Protein AF-A0A8J8E5S7-F1 (afdb_monomer_lite)

Radius of gyration: 12.65 Å; chains: 1; bounding box: 35×21×27 Å

Structure (mmCIF, N/CA/C/O backbone):
data_AF-A0A8J8E5S7-F1
#
_entry.id   AF-A0A8J8E5S7-F1
#
loop_
_atom_site.group_PDB
_atom_site.id
_atom_site.type_symbol
_atom_site.label_atom_id
_atom_site.label_alt_id
_atom_site.label_comp_id
_atom_site.label_asym_id
_atom_site.label_entity_id
_atom_site.label_seq_id
_atom_site.pdbx_PDB_ins_code
_atom_site.Cartn_x
_atom_site.Cartn_y
_atom_site.Cartn_z
_atom_site.occupancy
_atom_site.B_iso_or_equiv
_atom_site.auth_seq_id
_atom_site.auth_comp_id
_atom_site.auth_asym_id
_atom_site.auth_atom_id
_atom_site.pdbx_PDB_model_num
ATOM 1 N N . MET A 1 1 ? -22.384 -9.031 16.168 1.00 39.47 1 MET A N 1
ATOM 2 C CA . MET A 1 1 ? -21.645 -7.760 16.043 1.00 39.47 1 MET A CA 1
ATOM 3 C C . MET A 1 1 ? -20.718 -7.921 14.860 1.00 39.47 1 MET A C 1
ATOM 5 O O . MET A 1 1 ? -19.703 -8.596 14.992 1.00 39.47 1 MET A O 1
ATOM 9 N N . GLU A 1 2 ? -21.116 -7.423 13.691 1.00 53.06 2 GLU A N 1
ATOM 10 C CA . GLU A 1 2 ? -20.167 -7.255 12.589 1.00 53.06 2 GLU A CA 1
ATOM 11 C C . GLU A 1 2 ? -19.082 -6.313 13.110 1.00 53.06 2 GLU A C 1
ATOM 13 O O . GLU A 1 2 ? -19.383 -5.214 13.570 1.00 53.06 2 GLU A O 1
ATOM 18 N N . ARG A 1 3 ? -17.837 -6.792 13.191 1.00 63.19 3 ARG A N 1
ATOM 19 C CA . ARG A 1 3 ? -16.714 -5.905 13.492 1.00 63.19 3 ARG A CA 1
ATOM 20 C C . ARG A 1 3 ? -16.638 -4.943 12.315 1.00 63.19 3 ARG A C 1
ATOM 22 O O . ARG A 1 3 ? -16.403 -5.408 11.203 1.00 63.19 3 ARG A O 1
ATOM 29 N N . GLU A 1 4 ? -16.880 -3.658 12.545 1.00 69.62 4 GLU A N 1
ATOM 30 C CA . GLU A 1 4 ? -16.636 -2.636 11.529 1.00 69.62 4 GLU A CA 1
ATOM 31 C C . GLU A 1 4 ? -15.169 -2.757 11.102 1.00 69.62 4 GLU A C 1
ATOM 33 O O . GLU A 1 4 ? -14.251 -2.597 11.907 1.00 69.62 4 GLU A O 1
ATOM 38 N N . LEU A 1 5 ? -14.957 -3.181 9.855 1.00 78.38 5 LEU A N 1
ATOM 39 C CA . LEU A 1 5 ? -13.631 -3.271 9.265 1.00 78.38 5 LEU A CA 1
ATOM 40 C C . LEU A 1 5 ? -13.220 -1.861 8.867 1.00 78.38 5 LEU A C 1
ATOM 42 O O . LEU A 1 5 ? -13.875 -1.241 8.029 1.00 78.38 5 LEU A O 1
ATOM 46 N N . ASN A 1 6 ? -12.128 -1.370 9.446 1.00 86.56 6 ASN A N 1
ATOM 47 C CA . ASN A 1 6 ? -11.572 -0.087 9.045 1.00 86.56 6 ASN A CA 1
ATOM 48 C C . ASN A 1 6 ? -10.737 -0.278 7.784 1.00 86.56 6 ASN A C 1
ATOM 50 O O . ASN A 1 6 ? -9.933 -1.203 7.683 1.00 86.56 6 ASN A O 1
ATOM 54 N N . TYR A 1 7 ? -10.913 0.615 6.822 1.00 89.81 7 TYR A N 1
ATOM 55 C CA . TYR A 1 7 ? -10.145 0.636 5.587 1.00 89.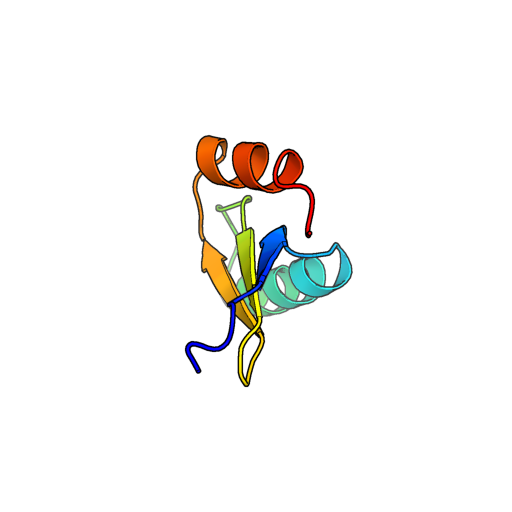81 7 TYR A CA 1
ATOM 56 C C . TYR A 1 7 ? -9.459 1.985 5.442 1.00 89.81 7 TYR A C 1
ATOM 58 O O . TYR A 1 7 ? -10.047 3.038 5.681 1.00 89.81 7 TYR A O 1
ATOM 66 N N . ARG A 1 8 ? -8.191 1.953 5.044 1.00 92.12 8 ARG A N 1
ATOM 67 C CA . ARG A 1 8 ? -7.393 3.160 4.824 1.00 92.12 8 ARG A CA 1
ATOM 68 C C . ARG A 1 8 ? -6.328 2.923 3.770 1.00 92.12 8 ARG A C 1
ATOM 70 O O . ARG A 1 8 ? -6.043 1.791 3.388 1.00 92.12 8 ARG A O 1
ATOM 77 N N . ARG A 1 9 ? -5.690 4.001 3.328 1.00 94.19 9 ARG A N 1
ATOM 78 C CA . ARG A 1 9 ? -4.452 3.903 2.550 1.00 94.19 9 ARG A CA 1
ATOM 79 C C . ARG A 1 9 ? -3.353 3.259 3.397 1.00 94.19 9 ARG A C 1
ATOM 81 O O . ARG A 1 9 ? -3.328 3.424 4.624 1.00 94.19 9 ARG A O 1
ATOM 88 N N . VAL A 1 10 ? -2.434 2.556 2.739 1.00 94.69 10 VAL A N 1
ATOM 89 C CA . VAL A 1 10 ? -1.171 2.184 3.388 1.00 94.69 10 VAL A CA 1
ATOM 90 C C . VAL A 1 10 ? -0.471 3.446 3.892 1.00 94.69 10 VAL A C 1
ATOM 92 O O . VAL A 1 10 ? -0.461 4.481 3.224 1.00 94.69 10 VAL A O 1
ATOM 95 N N . SER A 1 11 ? 0.080 3.370 5.095 1.00 92.62 11 SER A N 1
ATOM 96 C CA . SER A 1 11 ? 0.990 4.391 5.611 1.00 92.62 11 SER A CA 1
ATOM 97 C C . SER A 1 11 ? 2.344 4.294 4.903 1.00 92.62 11 SER A C 1
ATOM 99 O O . SER A 1 11 ? 2.663 3.252 4.330 1.00 92.62 11 SER A O 1
ATOM 101 N N . SER A 1 12 ? 3.172 5.341 4.984 1.00 93.44 12 SER A N 1
ATOM 102 C CA . SER A 1 12 ? 4.510 5.329 4.373 1.00 93.44 12 SER A CA 1
ATOM 103 C C . SER A 1 12 ? 5.358 4.149 4.859 1.00 93.44 12 SER A C 1
ATOM 105 O O . SER A 1 12 ? 5.949 3.449 4.053 1.00 93.44 12 SER A O 1
ATOM 107 N N . TRP A 1 13 ? 5.314 3.846 6.161 1.00 94.25 13 TRP A N 1
ATOM 108 C CA . TRP A 1 13 ? 6.022 2.696 6.729 1.00 94.25 13 TRP A CA 1
ATOM 109 C C . TRP A 1 13 ? 5.541 1.350 6.164 1.00 94.25 13 TRP A C 1
ATOM 111 O O . TRP A 1 13 ? 6.337 0.454 5.898 1.00 94.25 13 TRP A O 1
ATOM 121 N N . GLU A 1 14 ? 4.230 1.175 5.984 1.00 94.94 14 GLU A N 1
ATOM 122 C CA . GLU A 1 14 ? 3.688 -0.053 5.387 1.00 94.94 14 GLU A CA 1
ATOM 123 C C . GLU A 1 14 ? 4.044 -0.161 3.905 1.00 94.94 14 GLU A C 1
ATOM 125 O O . GLU A 1 14 ? 4.314 -1.260 3.428 1.00 94.94 14 GLU A O 1
ATOM 130 N N . TYR A 1 15 ? 4.090 0.967 3.197 1.00 95.94 15 TYR A N 1
ATOM 131 C CA . TYR A 1 15 ? 4.565 1.017 1.821 1.00 95.94 15 TYR A CA 1
ATOM 132 C C . TYR A 1 15 ? 6.040 0.609 1.717 1.00 95.94 15 TYR A C 1
ATOM 134 O O . TYR A 1 15 ? 6.374 -0.208 0.864 1.00 95.94 15 TYR A O 1
ATOM 142 N N . ASP A 1 16 ? 6.899 1.070 2.629 1.00 96.88 16 ASP A N 1
ATOM 143 C CA . ASP A 1 16 ? 8.313 0.676 2.672 1.00 96.88 16 ASP A CA 1
ATOM 144 C C . ASP A 1 16 ? 8.482 -0.836 2.892 1.00 96.88 16 ASP A C 1
ATOM 146 O O . ASP A 1 16 ? 9.348 -1.469 2.285 1.00 96.88 16 ASP A O 1
ATOM 150 N N . LEU A 1 17 ? 7.634 -1.447 3.729 1.00 96.62 17 LEU A N 1
ATOM 151 C CA . LEU A 1 17 ? 7.627 -2.901 3.922 1.00 96.62 17 LEU A CA 1
ATOM 152 C C . LEU A 1 17 ? 7.230 -3.648 2.644 1.00 96.62 17 LEU A C 1
ATOM 154 O O . LEU A 1 17 ? 7.850 -4.660 2.315 1.00 96.62 17 LEU A O 1
ATOM 158 N N . ILE A 1 18 ? 6.219 -3.150 1.926 1.00 96.25 18 ILE A N 1
ATOM 159 C CA . ILE A 1 18 ? 5.777 -3.719 0.646 1.00 96.25 18 ILE A CA 1
ATOM 160 C C . ILE A 1 18 ? 6.893 -3.597 -0.394 1.00 96.25 18 ILE A C 1
ATOM 162 O O . ILE A 1 18 ? 7.213 -4.580 -1.062 1.00 96.25 18 ILE A O 1
ATOM 166 N N . LEU A 1 19 ? 7.513 -2.420 -0.502 1.00 96.62 19 LEU A N 1
ATOM 167 C CA . LEU A 1 19 ? 8.591 -2.153 -1.449 1.00 96.62 19 LEU A CA 1
ATOM 168 C C . LEU A 1 19 ? 9.792 -3.066 -1.185 1.00 96.62 19 LEU A C 1
ATOM 170 O O . LEU A 1 19 ? 10.241 -3.764 -2.090 1.00 96.62 19 LEU A O 1
ATOM 174 N N . ARG A 1 20 ? 10.239 -3.151 0.073 1.00 96.94 20 ARG A N 1
ATOM 175 C CA . ARG A 1 20 ? 11.351 -4.017 0.481 1.00 96.94 20 ARG A CA 1
ATOM 176 C C . ARG A 1 20 ? 11.100 -5.493 0.172 1.00 96.94 20 ARG A C 1
ATOM 178 O O . ARG A 1 20 ? 12.045 -6.225 -0.118 1.00 96.94 20 ARG A O 1
ATOM 185 N N . GLU A 1 21 ? 9.859 -5.961 0.295 1.00 97.62 21 GLU A N 1
ATOM 186 C CA . GLU A 1 21 ? 9.513 -7.338 -0.064 1.00 97.62 21 GLU A CA 1
ATOM 187 C C . GLU A 1 21 ? 9.494 -7.533 -1.583 1.00 97.62 21 GLU A C 1
ATOM 189 O O . GLU A 1 21 ? 10.032 -8.524 -2.071 1.00 97.62 21 GLU A O 1
ATOM 194 N N . ALA A 1 22 ? 8.931 -6.585 -2.334 1.00 97.00 22 ALA A N 1
ATOM 195 C CA . ALA A 1 22 ? 8.842 -6.653 -3.790 1.00 97.00 22 ALA A CA 1
ATOM 196 C C . ALA A 1 22 ? 10.219 -6.607 -4.471 1.00 97.00 22 ALA A C 1
ATOM 198 O O . ALA A 1 22 ? 10.475 -7.405 -5.373 1.00 97.00 22 ALA A O 1
ATOM 199 N N . GLU A 1 23 ? 11.129 -5.755 -3.990 1.00 95.12 23 GLU A N 1
ATOM 200 C CA . GLU A 1 23 ? 12.489 -5.586 -4.525 1.00 95.12 23 GLU A CA 1
ATOM 201 C C . GLU A 1 23 ? 13.327 -6.870 -4.494 1.00 95.12 23 GLU A C 1
ATOM 203 O O . GLU A 1 23 ? 14.251 -7.029 -5.291 1.00 95.12 23 GLU A O 1
ATOM 208 N N . LYS A 1 24 ? 12.977 -7.838 -3.637 1.00 97.50 24 LYS A N 1
ATOM 209 C CA . LYS A 1 24 ? 13.598 -9.173 -3.645 1.00 97.50 24 LYS A CA 1
ATOM 210 C C . LYS A 1 24 ? 13.334 -9.946 -4.9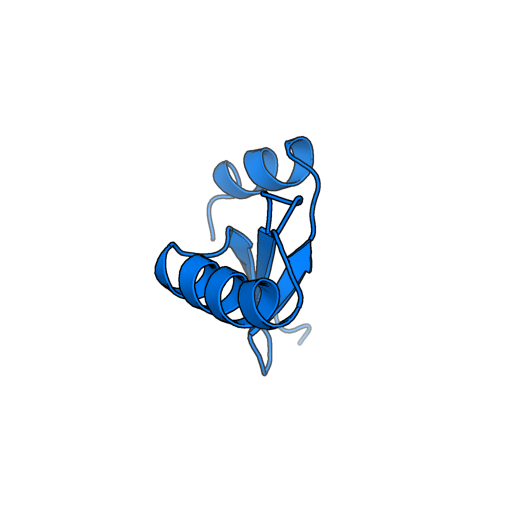39 1.00 97.50 24 LYS A C 1
ATOM 212 O O . LYS A 1 24 ? 14.096 -10.851 -5.268 1.00 97.50 24 LYS A O 1
ATOM 217 N N . TYR A 1 25 ? 12.254 -9.614 -5.642 1.00 97.12 25 TYR A N 1
ATOM 218 C CA . TYR A 1 25 ? 11.778 -10.311 -6.837 1.00 97.12 25 TYR A CA 1
ATOM 219 C C . TYR A 1 25 ? 11.815 -9.432 -8.097 1.00 97.12 25 TYR A C 1
ATOM 221 O O . TYR A 1 25 ? 11.630 -9.948 -9.199 1.00 97.12 25 TYR A O 1
ATOM 229 N N . GLY A 1 26 ? 12.066 -8.126 -7.957 1.00 96.00 26 GLY A N 1
ATOM 230 C CA . GLY A 1 26 ? 12.198 -7.179 -9.062 1.00 96.00 26 GLY A CA 1
ATOM 231 C C . GLY A 1 26 ? 11.585 -5.813 -8.755 1.00 96.00 26 GLY A C 1
ATOM 232 O O . GLY A 1 26 ? 11.290 -5.481 -7.613 1.00 96.00 26 GLY A O 1
ATOM 233 N N . GLU A 1 27 ? 11.385 -5.005 -9.793 1.00 95.62 27 GLU A N 1
ATOM 234 C CA . GLU A 1 27 ? 10.799 -3.670 -9.655 1.00 95.62 27 GLU A CA 1
ATOM 235 C C . GLU A 1 27 ? 9.283 -3.738 -9.406 1.00 95.62 27 GLU A C 1
ATOM 237 O O . GLU A 1 27 ? 8.530 -4.350 -10.176 1.00 95.62 27 GLU A O 1
ATOM 242 N N . LEU A 1 28 ? 8.818 -3.068 -8.347 1.00 96.38 28 LEU A N 1
ATOM 243 C CA . LEU A 1 28 ? 7.396 -2.937 -8.053 1.00 96.38 28 LEU A CA 1
ATOM 244 C C . LEU A 1 28 ? 6.738 -1.945 -9.023 1.00 96.38 28 LEU A C 1
ATOM 246 O O . LEU A 1 28 ? 6.912 -0.738 -8.912 1.00 96.38 28 LEU A O 1
ATOM 250 N N . LYS A 1 29 ? 5.930 -2.457 -9.959 1.00 96.19 29 LYS A N 1
ATOM 251 C CA . LYS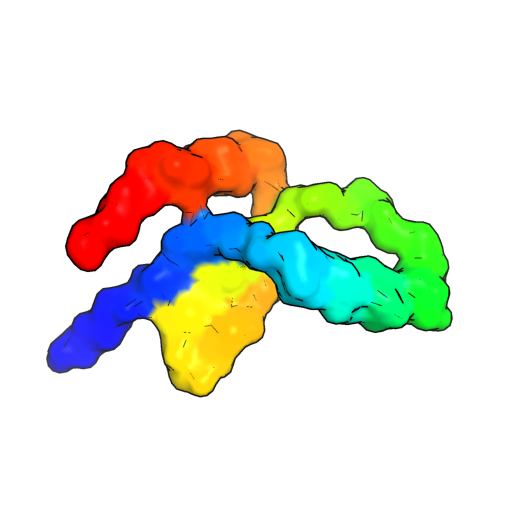 A 1 29 ? 5.229 -1.632 -10.965 1.00 96.19 29 LYS A CA 1
ATOM 252 C C . LYS A 1 29 ? 3.932 -0.988 -10.467 1.00 96.19 29 LYS A C 1
ATOM 254 O O . LYS A 1 29 ? 3.382 -0.117 -11.139 1.00 96.19 29 LYS A O 1
ATOM 259 N N . HIS A 1 30 ? 3.394 -1.468 -9.347 1.00 96.62 30 HIS A N 1
ATOM 260 C CA . HIS A 1 30 ? 2.111 -1.021 -8.806 1.00 96.62 30 HIS A CA 1
ATOM 261 C C . HIS A 1 30 ? 2.321 -0.051 -7.647 1.00 96.62 30 HIS A C 1
ATOM 263 O O . HIS A 1 30 ? 3.097 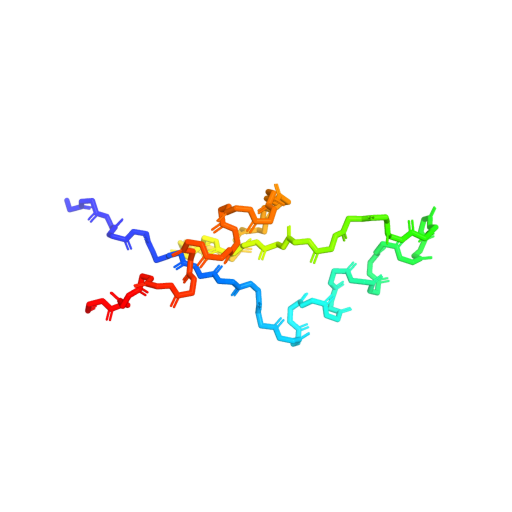-0.344 -6.748 1.00 96.62 30 HIS A O 1
ATOM 269 N N . ASN A 1 31 ? 1.586 1.063 -7.635 1.00 95.38 31 ASN A N 1
ATOM 270 C CA . ASN A 1 31 ? 1.849 2.172 -6.705 1.00 95.38 31 ASN A CA 1
ATOM 271 C C . ASN A 1 31 ? 0.769 2.370 -5.629 1.00 95.38 31 ASN A C 1
ATOM 273 O O . ASN A 1 31 ? 0.993 3.077 -4.651 1.00 95.38 31 ASN A O 1
ATOM 277 N N . PHE A 1 32 ? -0.422 1.789 -5.794 1.00 96.88 32 PHE A N 1
ATOM 278 C CA . PHE A 1 32 ? -1.583 2.132 -4.968 1.00 96.88 32 PHE A CA 1
ATOM 279 C C . PHE A 1 32 ? -2.023 0.959 -4.098 1.00 96.88 32 PHE A C 1
ATOM 281 O O . PHE A 1 32 ? -2.528 -0.048 -4.596 1.00 96.88 32 PHE A O 1
ATOM 288 N N . PHE A 1 33 ? -1.888 1.109 -2.783 1.00 96.81 33 PHE A N 1
ATOM 289 C CA . PHE A 1 33 ? -2.248 0.059 -1.833 1.00 96.81 33 PHE A CA 1
ATOM 290 C C . PHE A 1 33 ? -3.183 0.561 -0.735 1.00 96.81 33 PHE A C 1
ATOM 292 O O . PHE A 1 33 ? -3.104 1.710 -0.288 1.00 96.81 33 PHE A O 1
ATOM 299 N N . ALA A 1 34 ? -4.057 -0.333 -0.287 1.00 95.69 34 ALA A N 1
ATOM 300 C CA . ALA A 1 34 ? -4.975 -0.123 0.820 1.00 95.69 34 ALA A CA 1
ATOM 301 C C . ALA A 1 34 ? -4.754 -1.179 1.905 1.00 95.69 34 ALA A C 1
ATOM 303 O O . ALA A 1 34 ? -4.309 -2.289 1.617 1.00 95.69 34 ALA A O 1
ATOM 304 N N . VAL A 1 35 ? -5.087 -0.825 3.142 1.00 94.94 35 VAL A N 1
ATOM 305 C CA . VAL A 1 35 ? -5.089 -1.720 4.297 1.00 94.94 35 VAL A CA 1
ATOM 306 C C . VAL A 1 35 ? -6.520 -1.907 4.765 1.00 94.94 35 VAL A C 1
ATOM 308 O O . VAL A 1 35 ? -7.240 -0.923 4.945 1.00 94.94 35 VAL A O 1
ATOM 311 N N . VAL A 1 36 ? -6.900 -3.160 5.000 1.00 93.00 36 VAL A N 1
ATOM 312 C CA . VAL A 1 36 ? -8.101 -3.522 5.756 1.00 93.00 36 VAL A CA 1
ATOM 313 C C . VAL A 1 36 ? -7.660 -3.974 7.144 1.00 93.00 36 VAL A C 1
ATOM 315 O O . VAL A 1 36 ? -6.879 -4.916 7.289 1.00 93.00 36 VAL A O 1
ATOM 318 N N . GLU A 1 37 ? -8.124 -3.271 8.170 1.00 90.38 37 GLU A N 1
ATOM 319 C CA . GLU A 1 37 ? -7.797 -3.540 9.565 1.00 90.38 37 GLU A CA 1
ATOM 320 C C . GLU A 1 37 ? -8.842 -4.478 10.170 1.00 90.38 37 GLU A C 1
ATOM 322 O O . GLU A 1 37 ? -9.979 -4.098 10.454 1.00 90.38 37 GLU A O 1
ATOM 327 N N . GLY A 1 38 ? -8.435 -5.730 10.365 1.00 88.12 38 GLY A N 1
ATOM 328 C CA . GLY A 1 38 ? -9.207 -6.744 11.069 1.00 88.12 38 GLY A CA 1
ATOM 329 C C . GLY A 1 38 ? -8.397 -7.339 12.216 1.00 88.12 38 GLY A C 1
ATOM 330 O O . GLY A 1 38 ? -7.830 -6.635 13.047 1.00 88.12 38 GLY A O 1
ATOM 331 N N . LYS A 1 39 ? -8.319 -8.674 12.267 1.00 88.75 39 LYS A N 1
ATOM 332 C CA . LYS A 1 39 ? -7.379 -9.370 13.166 1.00 88.75 39 LYS A CA 1
ATOM 333 C C . LYS A 1 39 ? -5.917 -9.127 12.756 1.00 88.75 39 LYS A C 1
ATOM 335 O O . LYS A 1 39 ? -5.035 -9.129 13.610 1.00 88.75 39 LYS A O 1
ATOM 340 N N . PHE A 1 40 ? -5.692 -8.931 11.461 1.00 90.50 40 PHE A N 1
ATOM 341 C CA . PHE A 1 40 ? -4.420 -8.575 10.844 1.00 90.50 40 PHE A CA 1
ATOM 342 C C . PHE A 1 40 ? -4.615 -7.339 9.958 1.00 90.50 40 PHE A C 1
ATOM 344 O O . PHE A 1 40 ? -5.740 -6.867 9.781 1.00 90.50 40 PHE A O 1
ATOM 351 N N . ARG A 1 41 ? -3.506 -6.807 9.437 1.00 91.75 41 ARG A N 1
ATOM 352 C CA . ARG A 1 41 ? -3.508 -5.738 8.436 1.00 91.75 41 ARG A CA 1
ATOM 353 C C . ARG A 1 41 ? -3.339 -6.367 7.065 1.00 91.75 41 ARG A C 1
ATOM 355 O O . ARG A 1 41 ? -2.219 -6.689 6.674 1.00 91.75 41 ARG A O 1
ATOM 362 N N . ASP A 1 42 ? -4.453 -6.545 6.374 1.00 94.75 42 ASP A N 1
ATOM 363 C CA . ASP A 1 42 ? -4.453 -7.135 5.042 1.00 94.75 42 ASP A CA 1
ATOM 364 C C . ASP A 1 42 ? -4.194 -6.040 4.008 1.00 94.75 42 ASP A C 1
ATOM 366 O O . ASP A 1 42 ? -4.871 -5.010 4.003 1.00 94.75 42 ASP A O 1
ATOM 370 N N . VAL A 1 43 ? -3.200 -6.254 3.144 1.00 96.00 43 VAL A N 1
ATOM 371 C CA . VAL A 1 43 ? -2.793 -5.296 2.111 1.00 96.00 43 VAL A CA 1
ATOM 372 C C . VAL A 1 43 ? -3.415 -5.680 0.774 1.00 96.00 43 VAL A C 1
ATOM 374 O O . VAL A 1 43 ? -3.266 -6.809 0.312 1.00 96.00 43 VAL A O 1
ATOM 377 N N . TYR A 1 44 ? -4.052 -4.713 0.120 1.00 96.38 44 TYR A N 1
ATOM 378 C CA . TYR A 1 44 ? -4.655 -4.868 -1.200 1.00 96.38 44 TYR A CA 1
ATOM 379 C C . TYR A 1 44 ? -4.000 -3.925 -2.203 1.00 96.38 44 TYR A C 1
ATOM 381 O O . TYR A 1 44 ? -3.891 -2.725 -1.951 1.00 96.38 44 TYR A O 1
ATOM 389 N N . ALA A 1 45 ? -3.627 -4.453 -3.369 1.00 97.38 45 ALA A N 1
ATOM 390 C CA . ALA A 1 45 ? -3.338 -3.637 -4.541 1.00 97.38 45 ALA A CA 1
ATOM 391 C C . ALA A 1 45 ? -4.665 -3.102 -5.097 1.00 97.38 45 ALA A C 1
ATOM 393 O O . ALA A 1 45 ? -5.521 -3.867 -5.541 1.00 97.38 45 ALA A O 1
ATOM 394 N N . VAL A 1 46 ? -4.849 -1.788 -5.045 1.00 96.94 46 VAL A N 1
ATOM 395 C CA . VAL A 1 46 ? -6.060 -1.105 -5.518 1.00 96.94 46 VAL A CA 1
ATOM 396 C C . VAL A 1 46 ? -5.721 -0.208 -6.701 1.00 96.94 46 VAL A C 1
ATOM 398 O O . VAL A 1 46 ? -4.558 0.093 -6.942 1.00 96.94 46 VAL A O 1
ATOM 401 N N . ASN A 1 47 ? -6.714 0.230 -7.469 1.00 97.44 47 ASN A N 1
ATOM 402 C CA . ASN A 1 47 ? -6.475 1.256 -8.484 1.00 97.44 47 ASN A CA 1
ATOM 403 C C . ASN A 1 47 ? -6.439 2.661 -7.852 1.00 97.44 47 ASN A C 1
ATOM 405 O O . ASN A 1 47 ? -6.846 2.863 -6.706 1.00 97.44 47 ASN A O 1
ATOM 409 N N . GLU A 1 48 ? -5.976 3.644 -8.624 1.00 96.06 48 GLU A N 1
ATOM 410 C CA . GLU A 1 48 ? -5.862 5.033 -8.171 1.00 96.06 48 GLU A CA 1
ATOM 411 C C . GLU A 1 48 ? -7.199 5.622 -7.706 1.00 96.06 48 GLU A C 1
ATOM 413 O O . GLU A 1 48 ? -7.248 6.337 -6.706 1.00 96.06 48 GLU A O 1
ATOM 418 N N . ARG A 1 49 ? -8.294 5.310 -8.408 1.00 95.56 49 ARG A N 1
ATOM 419 C CA . ARG A 1 49 ? -9.626 5.820 -8.071 1.00 95.56 49 ARG A CA 1
ATOM 420 C C . ARG A 1 49 ? -10.029 5.401 -6.658 1.00 95.56 49 ARG A C 1
ATOM 422 O O . ARG A 1 49 ? -10.375 6.261 -5.858 1.00 95.56 49 ARG A O 1
ATOM 429 N N . VAL A 1 50 ? 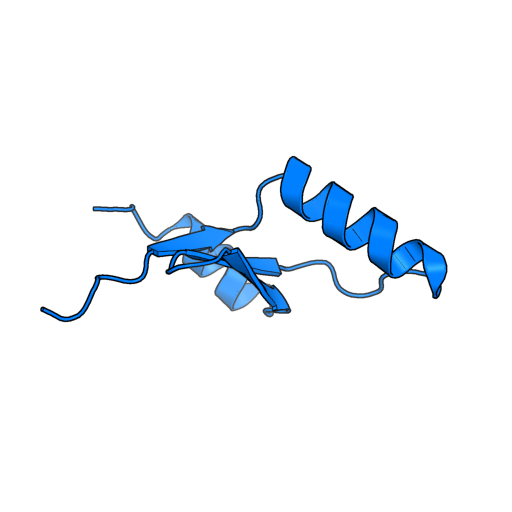-9.926 4.110 -6.344 1.00 94.44 50 VAL A N 1
ATOM 430 C CA . VAL A 1 50 ? -10.228 3.578 -5.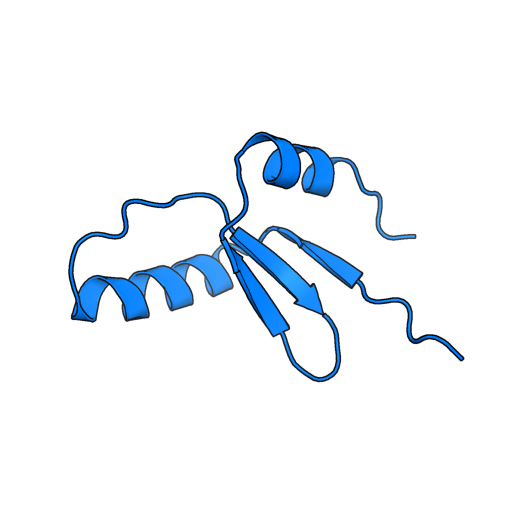005 1.00 94.44 50 VAL A CA 1
ATOM 431 C C . VAL A 1 50 ? -9.283 4.178 -3.966 1.00 94.44 50 VAL A C 1
ATOM 433 O O . VAL A 1 50 ? -9.717 4.589 -2.896 1.00 94.44 50 VAL A O 1
ATOM 436 N N . TRP A 1 51 ? -7.992 4.288 -4.284 1.00 94.81 51 TRP A N 1
ATOM 437 C CA . TRP A 1 51 ? -7.002 4.866 -3.374 1.00 94.81 51 TRP A CA 1
ATOM 438 C C . TRP A 1 51 ? -7.305 6.329 -3.011 1.00 94.81 51 TRP A C 1
ATOM 440 O O . TRP A 1 51 ? -7.162 6.712 -1.851 1.00 94.81 51 TRP A O 1
ATOM 450 N N . ARG A 1 52 ? -7.773 7.130 -3.978 1.00 92.88 52 ARG A N 1
ATOM 451 C CA . ARG A 1 52 ? -8.240 8.509 -3.755 1.00 92.88 52 ARG A CA 1
ATOM 452 C C . ARG A 1 52 ? -9.563 8.556 -2.988 1.00 92.88 52 ARG A C 1
ATOM 454 O O . ARG A 1 52 ? -9.728 9.399 -2.116 1.00 92.88 52 ARG A O 1
ATOM 461 N N . GLU A 1 53 ? -10.499 7.651 -3.264 1.00 91.94 53 GLU A N 1
ATOM 462 C CA . GLU A 1 53 ? -11.766 7.565 -2.519 1.00 91.94 53 GLU A CA 1
ATOM 463 C C . GLU A 1 53 ? -11.524 7.245 -1.027 1.00 91.94 53 GLU A C 1
ATOM 465 O O . GLU A 1 53 ? -12.190 7.813 -0.160 1.00 91.94 53 GLU A O 1
ATOM 470 N N . LEU A 1 54 ? -10.505 6.434 -0.708 1.00 89.00 54 LEU A N 1
ATOM 471 C CA . LEU A 1 54 ? -10.076 6.142 0.670 1.00 89.00 54 LEU A CA 1
ATOM 472 C C . LEU A 1 54 ? -9.511 7.362 1.423 1.00 89.00 54 LEU A C 1
ATOM 474 O O . LEU A 1 54 ? -9.498 7.353 2.650 1.00 89.00 54 LEU A O 1
ATOM 478 N N . GLU A 1 55 ? -9.051 8.409 0.733 1.00 72.62 55 GLU A N 1
ATOM 479 C CA . GLU A 1 55 ? -8.624 9.670 1.363 1.00 72.62 55 GLU A CA 1
ATOM 480 C C . GLU A 1 55 ? -9.816 10.498 1.871 1.00 72.62 55 GLU A C 1
ATOM 482 O O . GLU A 1 55 ? -9.697 11.213 2.865 1.00 72.62 55 GLU A O 1
ATOM 487 N N . GLY A 1 56 ? -10.973 10.377 1.212 1.00 68.44 56 GLY A N 1
ATOM 488 C CA . GLY A 1 56 ? -12.202 11.099 1.555 1.00 68.44 56 GLY A CA 1
ATOM 489 C C . GLY A 1 56 ? -13.075 10.407 2.604 1.00 68.44 56 GLY A C 1
ATOM 490 O O . GLY A 1 56 ? -14.011 11.016 3.130 1.00 68.44 56 GLY A O 1
ATOM 491 N N . LEU A 1 57 ? -12.783 9.147 2.930 1.00 72.00 57 LEU A N 1
ATOM 492 C CA . LEU A 1 57 ? -13.486 8.402 3.966 1.00 72.00 57 LEU A CA 1
ATOM 493 C C . LEU A 1 57 ? -12.998 8.882 5.336 1.00 72.00 57 LEU A C 1
ATOM 495 O O . LEU A 1 57 ? -12.022 8.384 5.890 1.00 72.00 57 LEU A O 1
ATOM 499 N N . ARG A 1 58 ? -13.691 9.885 5.888 1.00 51.44 58 ARG A N 1
ATOM 500 C CA . ARG A 1 58 ? -13.597 10.222 7.312 1.00 51.44 58 ARG A CA 1
ATOM 501 C C . ARG A 1 58 ? -13.897 8.956 8.113 1.00 51.44 58 ARG A C 1
ATOM 503 O O . ARG A 1 58 ? -15.047 8.526 8.160 1.00 51.44 58 ARG A O 1
ATOM 510 N N . ILE A 1 59 ? -12.857 8.387 8.718 1.00 55.25 59 ILE A N 1
ATOM 511 C CA . ILE A 1 59 ? -12.976 7.397 9.789 1.00 55.25 59 ILE A CA 1
ATOM 512 C C . ILE A 1 59 ? -13.929 8.016 10.818 1.00 55.25 59 ILE A C 1
ATOM 514 O O . ILE A 1 59 ? -13.683 9.135 11.281 1.00 55.25 59 ILE A O 1
ATOM 518 N N . LYS A 1 60 ? -15.071 7.366 11.043 1.00 40.59 60 LYS A N 1
ATOM 519 C CA . LYS A 1 60 ? -16.080 7.815 12.003 1.00 40.59 60 LYS A CA 1
ATOM 520 C C . LYS A 1 60 ? -15.693 7.391 13.410 1.00 40.59 60 LYS A C 1
ATOM 522 O O . LYS A 1 60 ? -15.101 6.299 13.537 1.00 40.59 60 LYS A O 1
#

pLDDT: mean 88.28, std 14.5, range [39.47, 97.62]

Foldseek 3Di:
DPDPWDKAWDDPVSVVVVQVVVVVVHHDPQDTWMFTDDVDTDIDRDDPVVNVVRVVPDPD

Sequence (60 aa):
MERELNYRRVSSWEYDLILREAEKYGELKHNFFAVVEGKFRDVYAVNERVWRELEGLRIK

Secondary structure (DSSP, 8-state):
-----EEEEPPHHHHHHHHHHHTTTS------EEEEESSSEEEEE--HHHHHHHHH----